Protein AF-A0A838RJ95-F1 (afdb_monomer_lite)

Secondary structure (DSSP, 8-state):
-PPP---SS-SEEEEEEESSTTSPEEEEEEEETTEEEEEEE-HHHHHHHHHHHHHHHHHHHHHTTPPP-PPP---GGGGSPPSS--EEEE-S-----

Sequence (97 aa):
MADILEMNPVSRITIGTLGEPGNRTFFLQGIQGLDSLAVIVEKEQALALAAAVDELLGELEERFELPPTRPERILPRDLELQMPVEARFRAAQMGLG

Radius of gyration: 14.93 Å; chains: 1; bounding box: 37×26×44 Å

Foldseek 3Di:
DDDDDDPVPFPDWAWDWDDDVVPIWIWIWTHDPPDIEIATEDPVQVVVLVVLVVVVLVVVCVVVVNDRDDPDPCDVVSRDDDPPHDYPYYDPDDDSD

pLDDT: mean 90.2, std 8.91, range [53.5, 98.25]

Structure (mmCIF, N/CA/C/O backbone):
data_AF-A0A838RJ95-F1
#
_entry.id   AF-A0A838RJ95-F1
#
loop_
_atom_site.group_PDB
_atom_site.id
_atom_site.type_symbol
_atom_site.label_atom_id
_atom_site.label_alt_id
_atom_site.label_comp_id
_atom_site.label_asym_id
_atom_site.label_entity_id
_atom_site.label_seq_id
_atom_site.pdbx_PDB_ins_code
_atom_site.Cartn_x
_atom_site.Cartn_y
_atom_site.Cartn_z
_atom_site.occupancy
_atom_site.B_iso_or_equiv
_atom_site.auth_seq_id
_atom_site.auth_comp_id
_atom_site.auth_asym_id
_atom_site.auth_atom_id
_atom_site.pdbx_PDB_model_num
ATOM 1 N N . MET A 1 1 ? -11.097 7.516 -25.396 1.00 53.50 1 MET A N 1
ATOM 2 C CA . MET A 1 1 ? -11.904 7.320 -24.173 1.00 53.50 1 MET A CA 1
ATOM 3 C C . MET A 1 1 ? -10.930 6.910 -23.087 1.00 53.50 1 MET A C 1
ATOM 5 O O . MET A 1 1 ? -9.979 6.219 -23.425 1.00 53.50 1 MET A O 1
ATOM 9 N N . ALA A 1 2 ? -11.075 7.409 -21.862 1.00 71.62 2 ALA A N 1
ATOM 10 C CA . ALA A 1 2 ? -10.247 6.927 -20.760 1.00 71.62 2 ALA A CA 1
ATOM 11 C C . ALA A 1 2 ? -10.812 5.578 -20.303 1.00 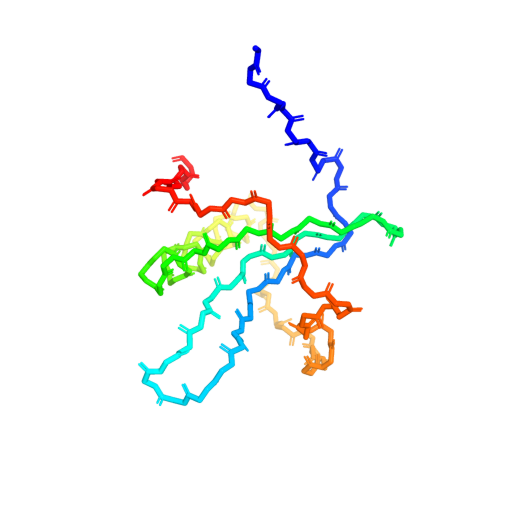71.62 2 ALA A C 1
ATOM 13 O O . ALA A 1 2 ? -12.015 5.486 -20.062 1.00 71.62 2 ALA A O 1
ATOM 14 N N . ASP A 1 3 ? -9.968 4.552 -20.230 1.00 83.38 3 ASP A N 1
ATOM 15 C CA . ASP A 1 3 ? -10.363 3.259 -19.680 1.00 83.38 3 ASP A CA 1
ATOM 16 C C . ASP A 1 3 ? -10.571 3.414 -18.169 1.00 83.38 3 ASP A C 1
ATOM 18 O O . ASP A 1 3 ? -9.664 3.831 -17.445 1.00 83.38 3 ASP A O 1
ATOM 22 N N . ILE A 1 4 ? -11.784 3.117 -17.698 1.00 85.50 4 ILE A N 1
ATOM 23 C CA . ILE A 1 4 ? -12.108 3.085 -16.270 1.00 85.50 4 ILE A CA 1
ATOM 24 C C . ILE A 1 4 ? -11.790 1.684 -15.756 1.00 85.50 4 ILE A C 1
ATOM 26 O O . ILE A 1 4 ? -12.259 0.690 -16.306 1.00 85.50 4 ILE A O 1
ATOM 30 N N . LEU A 1 5 ? -10.994 1.617 -14.693 1.00 87.69 5 LEU A N 1
ATOM 31 C CA . LEU A 1 5 ? -10.659 0.383 -13.995 1.00 87.69 5 LEU A CA 1
ATOM 32 C C . LEU A 1 5 ? -11.424 0.364 -12.671 1.00 87.69 5 LEU A C 1
ATOM 34 O O . LEU A 1 5 ? -11.200 1.224 -11.822 1.00 87.69 5 LEU A O 1
ATOM 38 N N . GLU A 1 6 ? -12.329 -0.597 -12.503 1.00 88.75 6 GLU A N 1
ATOM 39 C CA . GLU A 1 6 ? -13.167 -0.728 -11.310 1.00 88.75 6 GLU A CA 1
ATOM 40 C C . GLU A 1 6 ? -12.817 -2.006 -10.538 1.00 88.75 6 GLU A C 1
ATOM 42 O O . GLU A 1 6 ? -12.761 -3.091 -11.109 1.00 88.75 6 GLU A O 1
ATOM 47 N N . MET A 1 7 ? -12.569 -1.868 -9.230 1.00 87.88 7 MET A N 1
ATOM 48 C CA . MET A 1 7 ? -12.210 -2.967 -8.323 1.00 87.88 7 MET A CA 1
ATOM 49 C C . MET A 1 7 ? -13.027 -2.914 -7.028 1.00 87.88 7 MET A C 1
ATOM 51 O O . MET A 1 7 ? -12.474 -2.831 -5.932 1.00 87.88 7 MET A O 1
ATOM 55 N N . ASN A 1 8 ? -14.355 -2.921 -7.144 1.00 88.38 8 ASN A N 1
ATOM 56 C CA . ASN A 1 8 ? -15.257 -2.867 -5.996 1.00 88.38 8 ASN A CA 1
ATOM 57 C C . ASN A 1 8 ? -16.228 -4.072 -5.986 1.00 88.38 8 ASN A C 1
ATOM 59 O O . ASN A 1 8 ? -17.123 -4.115 -6.829 1.00 88.38 8 ASN A O 1
ATOM 63 N N . PRO A 1 9 ? -16.078 -5.046 -5.062 1.00 91.88 9 PRO A N 1
ATOM 64 C CA . PRO A 1 9 ? -15.075 -5.106 -3.998 1.00 91.88 9 PRO A CA 1
ATOM 65 C C . PRO A 1 9 ? -13.744 -5.700 -4.477 1.00 91.88 9 PRO A C 1
ATOM 67 O O . PRO A 1 9 ? -13.706 -6.602 -5.317 1.00 91.88 9 PRO A O 1
ATOM 70 N N . VAL A 1 10 ? -12.649 -5.247 -3.872 1.00 92.88 10 VAL A N 1
ATOM 71 C CA . VAL A 1 10 ? -11.346 -5.910 -3.960 1.00 92.88 10 VAL A CA 1
ATOM 72 C C . VAL A 1 10 ? -11.271 -7.018 -2.903 1.00 92.88 10 VAL A C 1
ATOM 74 O O . VAL A 1 10 ? -11.750 -6.848 -1.785 1.00 92.88 10 VAL A O 1
ATOM 77 N N . SER A 1 11 ? -10.685 -8.168 -3.239 1.00 90.94 11 SER A N 1
ATOM 78 C CA . SER A 1 11 ? -10.454 -9.258 -2.277 1.00 90.94 11 SER A CA 1
ATOM 79 C C . SER A 1 11 ? -9.228 -8.996 -1.404 1.00 90.94 11 SER A C 1
ATOM 81 O O . SER A 1 11 ? -9.182 -9.424 -0.254 1.00 90.94 11 SER A O 1
ATOM 83 N N . ARG A 1 12 ? -8.217 -8.321 -1.963 1.00 90.69 12 ARG A N 1
ATOM 84 C CA . ARG A 1 12 ? -6.982 -7.953 -1.270 1.00 90.69 12 ARG A CA 1
ATOM 85 C C . ARG A 1 12 ? -6.349 -6.715 -1.894 1.00 90.69 12 ARG A C 1
ATOM 87 O O . ARG A 1 12 ? -6.222 -6.644 -3.113 1.00 90.69 12 ARG A O 1
ATOM 94 N N . ILE A 1 13 ? -5.901 -5.785 -1.057 1.00 92.56 13 ILE A N 1
ATOM 95 C CA . ILE A 1 13 ? -5.138 -4.603 -1.462 1.00 92.56 13 ILE A CA 1
ATOM 96 C C . ILE A 1 13 ? -3.791 -4.602 -0.741 1.00 92.56 13 ILE A C 1
ATOM 98 O O . ILE A 1 13 ? -3.724 -4.928 0.443 1.00 92.56 13 ILE A O 1
ATOM 102 N N . THR A 1 14 ? -2.710 -4.290 -1.452 1.00 94.75 14 THR A N 1
ATOM 103 C CA . THR A 1 14 ? -1.372 -4.215 -0.856 1.00 94.75 14 THR A CA 1
ATOM 104 C C . THR A 1 14 ? -0.502 -3.162 -1.530 1.00 94.75 14 THR A C 1
ATOM 106 O O . THR A 1 14 ? -0.704 -2.820 -2.698 1.00 94.75 14 THR A O 1
ATOM 109 N N . ILE A 1 15 ? 0.494 -2.677 -0.794 1.00 95.69 15 ILE A N 1
ATOM 110 C CA . ILE A 1 15 ? 1.586 -1.865 -1.319 1.00 95.69 15 ILE A CA 1
ATOM 111 C C . ILE A 1 15 ? 2.878 -2.658 -1.173 1.00 95.69 15 ILE A C 1
ATOM 113 O O . ILE A 1 15 ? 3.221 -3.111 -0.083 1.00 95.69 15 ILE A O 1
ATOM 117 N N . GLY A 1 16 ? 3.634 -2.777 -2.258 1.00 95.44 16 GLY A N 1
ATOM 118 C CA . GLY A 1 16 ? 4.946 -3.413 -2.235 1.00 95.44 16 GLY A CA 1
ATOM 119 C C . GLY A 1 16 ? 5.949 -2.699 -3.122 1.00 95.44 16 GLY A C 1
ATOM 120 O O . GLY A 1 16 ? 5.622 -1.749 -3.833 1.00 95.44 16 GLY A O 1
ATOM 121 N N . THR A 1 17 ? 7.194 -3.166 -3.092 1.00 96.25 17 THR A N 1
ATOM 122 C CA . THR A 1 17 ? 8.268 -2.596 -3.907 1.00 96.25 17 THR A CA 1
ATOM 123 C C . THR A 1 17 ? 9.088 -3.667 -4.592 1.00 96.25 17 THR A C 1
ATOM 125 O O . THR A 1 17 ? 9.389 -4.685 -3.973 1.00 96.25 17 THR A O 1
ATOM 128 N N . LEU A 1 18 ? 9.543 -3.385 -5.811 1.00 96.44 18 LEU A N 1
ATOM 129 C CA . LEU A 1 18 ? 10.540 -4.190 -6.519 1.00 96.44 18 LEU A CA 1
ATOM 130 C C . LEU A 1 18 ? 11.796 -3.353 -6.788 1.00 96.44 18 LEU A C 1
ATOM 132 O O . LEU A 1 18 ? 11.700 -2.145 -7.013 1.00 96.44 18 LEU A O 1
ATOM 136 N N . GLY A 1 19 ? 12.961 -4.004 -6.785 1.00 95.31 19 GLY A N 1
ATOM 137 C CA . GLY A 1 19 ? 14.266 -3.382 -7.026 1.00 95.31 19 GLY 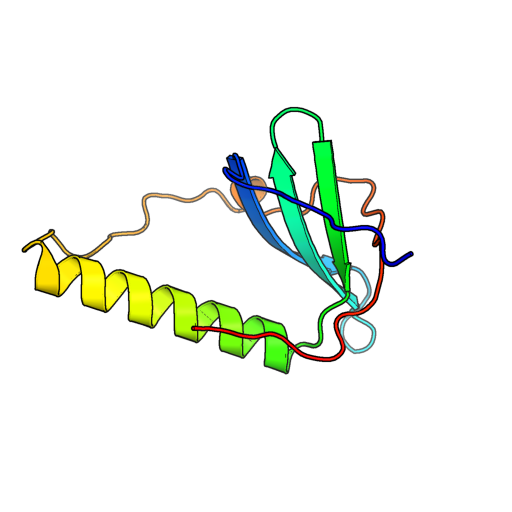A CA 1
ATOM 138 C C . GLY A 1 19 ? 15.118 -3.181 -5.768 1.00 95.31 19 GLY A C 1
ATOM 139 O O . GLY A 1 19 ? 14.662 -3.336 -4.632 1.00 95.31 19 GLY A O 1
ATOM 140 N N . GLU A 1 20 ? 16.383 -2.834 -5.993 1.00 95.75 20 GLU A N 1
ATOM 141 C CA . GLU A 1 20 ? 17.372 -2.611 -4.937 1.00 95.75 20 GLU A CA 1
ATOM 142 C C . GLU A 1 20 ? 17.079 -1.335 -4.129 1.00 95.75 20 GLU A C 1
ATOM 144 O O . GLU A 1 20 ? 16.483 -0.389 -4.658 1.00 95.75 20 GLU A O 1
ATOM 149 N N . PRO A 1 21 ? 17.512 -1.252 -2.856 1.00 92.25 21 PRO A N 1
ATOM 150 C CA . PRO A 1 21 ? 17.464 -0.009 -2.089 1.00 92.25 21 PRO A CA 1
ATOM 151 C C . PRO A 1 21 ? 18.046 1.175 -2.883 1.00 92.25 21 PRO A C 1
ATOM 153 O O . PRO A 1 21 ? 19.127 1.081 -3.454 1.00 92.25 21 PRO A O 1
ATOM 156 N N . GLY A 1 22 ? 17.314 2.291 -2.940 1.00 92.31 22 GLY A N 1
ATOM 157 C CA . GLY A 1 22 ? 17.667 3.468 -3.750 1.00 92.31 22 GLY A CA 1
ATOM 158 C C . GLY A 1 22 ? 17.114 3.459 -5.182 1.00 92.31 22 GLY A C 1
ATOM 159 O O . GLY A 1 22 ? 16.955 4.528 -5.756 1.00 92.31 22 GLY A O 1
ATOM 160 N N . ASN A 1 23 ? 16.731 2.294 -5.717 1.00 94.25 23 ASN A N 1
ATOM 161 C CA . ASN A 1 23 ? 16.129 2.128 -7.050 1.00 94.25 23 ASN A CA 1
ATOM 162 C C . ASN A 1 23 ? 14.798 1.352 -6.993 1.00 94.25 23 ASN A C 1
ATOM 164 O O . ASN A 1 23 ? 14.443 0.619 -7.917 1.00 94.25 23 ASN A O 1
ATOM 168 N N . ARG A 1 24 ? 14.067 1.475 -5.879 1.00 95.75 24 ARG A N 1
ATOM 169 C CA . ARG A 1 24 ? 12.786 0.788 -5.687 1.00 95.75 24 ARG A CA 1
ATOM 170 C C . ARG A 1 24 ? 11.681 1.457 -6.489 1.00 95.75 24 ARG A C 1
ATOM 172 O O . ARG A 1 24 ? 11.499 2.667 -6.408 1.00 95.75 24 ARG A O 1
ATOM 179 N N . THR A 1 25 ? 10.889 0.644 -7.177 1.00 96.69 25 THR A N 1
ATOM 180 C CA . THR A 1 25 ? 9.586 1.057 -7.710 1.00 96.69 25 THR A CA 1
ATOM 181 C C . THR A 1 25 ? 8.502 0.591 -6.749 1.00 96.69 25 THR A C 1
ATOM 183 O O . THR A 1 25 ? 8.503 -0.580 -6.365 1.00 96.69 25 THR A O 1
ATOM 186 N N . PHE A 1 26 ? 7.609 1.494 -6.345 1.00 97.25 26 PHE A N 1
ATOM 187 C CA . PHE A 1 26 ? 6.482 1.196 -5.463 1.00 97.25 26 PHE A CA 1
ATOM 188 C C . PHE A 1 26 ? 5.240 0.884 -6.291 1.00 97.25 26 PHE A C 1
ATOM 190 O O . PHE A 1 26 ? 4.968 1.551 -7.291 1.00 97.25 26 PHE A O 1
ATOM 197 N N . PHE A 1 27 ? 4.483 -0.117 -5.858 1.00 97.94 27 PHE A N 1
ATOM 198 C CA . PHE A 1 27 ? 3.260 -0.560 -6.509 1.00 97.94 27 PHE A CA 1
ATOM 199 C C . PHE A 1 27 ? 2.127 -0.611 -5.497 1.00 97.94 27 P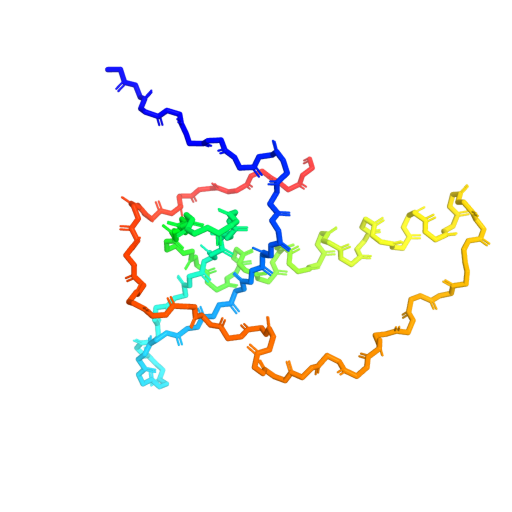HE A C 1
ATOM 201 O O . PHE A 1 27 ? 2.301 -1.185 -4.424 1.00 97.94 27 PHE A O 1
ATOM 208 N N . LEU A 1 28 ? 0.971 -0.072 -5.871 1.00 96.81 28 LEU A N 1
ATOM 209 C CA . LEU A 1 28 ? -0.308 -0.385 -5.243 1.00 96.81 28 LEU A CA 1
ATOM 210 C C . LEU A 1 28 ? -0.970 -1.475 -6.087 1.00 96.81 28 LEU A C 1
ATOM 212 O O . LEU A 1 28 ? -1.179 -1.275 -7.286 1.00 96.81 28 LEU A O 1
ATOM 216 N N . GLN A 1 29 ? -1.260 -2.624 -5.479 1.00 96.75 29 GLN A N 1
ATOM 217 C CA . GLN A 1 29 ? -1.879 -3.762 -6.148 1.00 96.75 29 GLN A CA 1
ATOM 218 C C . GLN A 1 29 ? -3.218 -4.105 -5.498 1.00 96.75 29 GLN A C 1
ATOM 220 O O . GLN A 1 29 ? -3.288 -4.363 -4.296 1.00 96.75 29 GLN A O 1
ATOM 225 N N . GLY A 1 30 ? -4.269 -4.129 -6.313 1.00 95.62 30 GLY A N 1
ATOM 226 C CA . GLY A 1 30 ? -5.562 -4.709 -5.972 1.00 95.62 30 GLY A CA 1
ATOM 227 C C . GLY A 1 30 ? -5.708 -6.086 -6.615 1.00 95.62 30 GLY A C 1
ATOM 228 O O . GLY A 1 30 ? -5.256 -6.301 -7.742 1.00 95.62 30 GLY A O 1
ATOM 229 N N . ILE A 1 31 ? -6.341 -7.018 -5.908 1.00 93.75 31 ILE A N 1
ATOM 230 C CA . ILE A 1 31 ? -6.620 -8.381 -6.376 1.00 93.75 31 ILE A CA 1
ATOM 231 C C . ILE A 1 31 ? -8.110 -8.672 -6.201 1.00 93.75 31 ILE A C 1
ATOM 233 O O . ILE A 1 31 ? -8.654 -8.483 -5.111 1.00 93.75 31 ILE A O 1
ATOM 237 N N . GLN A 1 32 ? -8.757 -9.163 -7.254 1.00 93.31 32 GLN A N 1
ATOM 238 C CA . GLN A 1 32 ? -10.154 -9.588 -7.268 1.00 93.31 32 GLN A CA 1
ATOM 239 C C . GLN A 1 32 ? -10.243 -10.991 -7.883 1.00 93.31 32 GLN A C 1
ATOM 241 O O . GLN A 1 32 ? -10.218 -11.163 -9.098 1.00 93.31 32 GLN A O 1
ATOM 246 N N . GLY A 1 33 ? -10.317 -12.022 -7.038 1.00 87.88 33 GLY A N 1
ATOM 247 C CA . GLY A 1 33 ? -10.273 -13.410 -7.509 1.00 87.88 33 GLY A CA 1
ATOM 248 C C . GLY A 1 33 ? -8.970 -13.726 -8.254 1.00 87.88 33 GLY A C 1
ATOM 249 O O . GLY A 1 33 ? -7.909 -13.787 -7.637 1.00 87.88 33 GLY A O 1
ATOM 250 N N . LEU A 1 34 ? -9.061 -13.951 -9.569 1.00 87.50 34 LEU A N 1
ATOM 251 C CA . LEU A 1 34 ? -7.906 -14.201 -10.444 1.00 87.50 34 LEU A CA 1
ATOM 252 C C . LEU A 1 34 ? -7.369 -12.929 -11.115 1.00 87.50 34 LEU A C 1
ATOM 254 O O . LEU A 1 34 ? -6.268 -12.958 -11.665 1.00 87.50 34 LEU A O 1
ATOM 258 N N . ASP A 1 35 ? -8.119 -11.830 -11.056 1.00 90.06 35 ASP A N 1
ATOM 259 C CA . ASP A 1 35 ? -7.736 -10.565 -11.665 1.00 90.06 35 ASP A CA 1
ATOM 260 C C . ASP A 1 35 ? -6.852 -9.761 -10.713 1.00 90.06 35 ASP A C 1
ATOM 262 O O . ASP A 1 35 ? -7.126 -9.635 -9.516 1.00 90.06 35 ASP A O 1
ATOM 266 N N . SER A 1 36 ? -5.781 -9.184 -11.252 1.00 93.12 36 SER A N 1
ATOM 267 C CA . SER A 1 36 ? -4.900 -8.286 -10.511 1.00 93.12 36 SER A CA 1
ATOM 268 C C . SER A 1 36 ? -4.677 -6.998 -11.283 1.00 93.12 36 SER A C 1
ATOM 270 O O . SER A 1 36 ? -4.396 -7.021 -12.484 1.00 93.12 36 SER A O 1
ATOM 272 N N . LEU A 1 37 ? -4.738 -5.879 -10.573 1.00 95.56 37 LEU A N 1
ATOM 273 C CA . LEU A 1 37 ? -4.402 -4.564 -11.089 1.00 95.56 37 LEU A CA 1
ATOM 274 C C . LEU A 1 37 ? -3.254 -4.007 -10.263 1.00 95.56 37 LEU A C 1
ATOM 276 O O . LEU A 1 37 ? -3.357 -3.946 -9.042 1.00 95.56 37 LEU A O 1
ATOM 280 N N . ALA A 1 38 ? -2.193 -3.556 -10.923 1.00 97.00 38 ALA A N 1
ATOM 281 C CA . ALA A 1 38 ? -1.134 -2.804 -10.275 1.00 97.00 38 ALA A CA 1
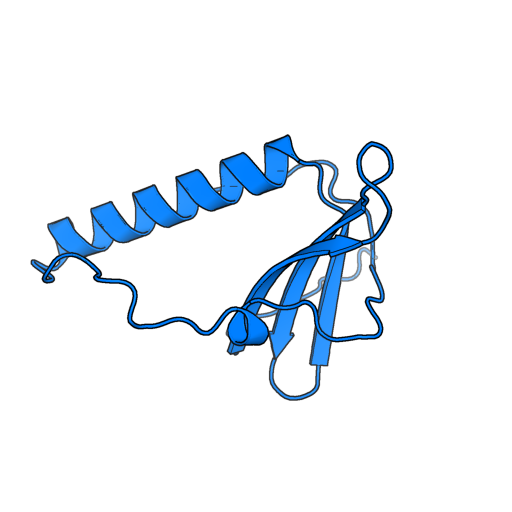ATOM 282 C C . ALA A 1 38 ? -1.002 -1.412 -10.895 1.00 97.00 38 ALA A C 1
ATOM 284 O O . ALA A 1 38 ? -1.168 -1.226 -12.106 1.00 97.00 38 ALA A O 1
ATOM 285 N N . VAL A 1 39 ? -0.652 -0.440 -10.062 1.00 97.25 39 VAL A N 1
ATOM 286 C CA . VAL A 1 39 ? -0.266 0.910 -10.481 1.00 97.25 39 VAL A CA 1
ATOM 287 C C . VAL A 1 39 ? 1.025 1.296 -9.779 1.00 97.25 39 VAL A C 1
ATOM 289 O O . VAL A 1 39 ? 1.246 0.921 -8.628 1.00 97.25 39 VAL A O 1
ATOM 292 N N . ILE A 1 40 ? 1.891 2.030 -10.474 1.00 98.25 40 ILE A N 1
ATOM 293 C CA . ILE A 1 40 ? 3.090 2.594 -9.854 1.00 98.25 40 ILE A CA 1
ATOM 294 C C . ILE A 1 40 ? 2.668 3.815 -9.044 1.00 98.25 40 ILE A C 1
ATOM 296 O O . ILE A 1 40 ? 1.969 4.683 -9.566 1.00 98.25 40 ILE A O 1
ATOM 300 N N . VAL A 1 41 ? 3.120 3.890 -7.800 1.00 97.88 41 VAL A N 1
ATOM 301 C CA . VAL A 1 41 ? 2.890 5.030 -6.904 1.00 97.88 41 VAL A CA 1
ATOM 302 C C . VAL A 1 41 ? 4.222 5.602 -6.439 1.00 97.88 41 VAL A C 1
ATOM 304 O O . VAL A 1 41 ? 5.258 4.941 -6.524 1.00 97.88 41 VAL A O 1
ATOM 307 N N . GLU A 1 42 ? 4.203 6.831 -5.944 1.00 96.88 42 GLU A N 1
ATOM 308 C CA . GLU A 1 42 ? 5.341 7.406 -5.230 1.00 96.88 42 GLU A CA 1
ATOM 309 C C . GLU A 1 42 ? 5.360 6.941 -3.766 1.00 96.88 42 GLU A C 1
ATOM 311 O O . GLU A 1 42 ? 4.352 6.502 -3.202 1.00 96.88 42 GLU A O 1
ATOM 316 N N . LYS A 1 43 ? 6.520 7.046 -3.114 1.00 94.94 43 LYS A N 1
ATOM 317 C CA . LYS A 1 43 ? 6.671 6.636 -1.711 1.00 94.94 43 LYS A CA 1
ATOM 318 C C . LYS A 1 43 ? 5.778 7.467 -0.785 1.00 94.94 43 LYS A C 1
ATOM 320 O O . LYS A 1 43 ? 5.154 6.930 0.127 1.00 94.94 43 LYS A O 1
ATOM 325 N N . GLU A 1 44 ? 5.716 8.771 -1.020 1.00 95.62 44 GLU A N 1
ATOM 326 C CA . GLU A 1 44 ? 4.920 9.731 -0.254 1.00 95.62 44 GLU A CA 1
ATOM 327 C C . GLU A 1 44 ? 3.422 9.455 -0.415 1.00 95.62 44 GLU A C 1
ATOM 329 O O . GLU A 1 44 ? 2.671 9.519 0.553 1.00 95.62 44 GLU A O 1
ATOM 334 N N . GLN A 1 45 ? 3.004 9.068 -1.621 1.00 96.38 45 GLN A N 1
ATOM 335 C CA . GLN A 1 45 ? 1.644 8.623 -1.913 1.00 96.38 45 GLN A CA 1
ATOM 336 C C . GLN A 1 45 ? 1.291 7.363 -1.108 1.00 96.38 45 GLN A C 1
ATOM 338 O O . GLN A 1 45 ? 0.261 7.333 -0.438 1.00 96.38 45 GLN A O 1
ATOM 343 N N . ALA A 1 46 ? 2.160 6.349 -1.117 1.00 95.00 46 ALA A N 1
ATOM 344 C CA . ALA A 1 46 ? 1.960 5.133 -0.331 1.00 95.00 46 ALA A CA 1
ATOM 345 C C . ALA A 1 46 ? 1.843 5.410 1.180 1.00 95.00 46 ALA A C 1
ATOM 347 O O . ALA A 1 46 ? 0.980 4.841 1.845 1.00 95.00 46 ALA A O 1
ATOM 348 N N . LEU A 1 47 ? 2.684 6.305 1.710 1.00 94.69 47 LEU A N 1
ATOM 349 C CA . LEU A 1 47 ? 2.628 6.737 3.111 1.00 94.69 47 LEU A CA 1
ATOM 350 C C . LEU A 1 47 ? 1.313 7.451 3.440 1.00 94.69 47 LEU A C 1
ATOM 352 O O . LEU A 1 47 ? 0.702 7.154 4.462 1.00 94.69 47 LEU A O 1
ATOM 356 N N . ALA A 1 48 ? 0.870 8.362 2.571 1.00 95.56 48 ALA A N 1
ATOM 357 C CA . ALA A 1 48 ? -0.387 9.079 2.755 1.00 95.56 48 ALA A CA 1
ATOM 358 C C . ALA A 1 48 ? -1.592 8.125 2.744 1.00 95.56 48 ALA A C 1
ATOM 360 O O . ALA A 1 48 ? -2.479 8.259 3.580 1.00 95.56 48 ALA A O 1
ATOM 361 N N . LEU A 1 49 ? -1.601 7.132 1.847 1.00 94.88 49 LEU A N 1
ATOM 362 C CA . LEU A 1 49 ? -2.656 6.117 1.802 1.00 94.88 49 LEU A CA 1
ATOM 363 C C . LEU A 1 49 ? -2.698 5.286 3.090 1.00 94.88 49 LEU A C 1
ATOM 365 O O . LEU A 1 49 ? -3.782 5.055 3.613 1.00 94.88 49 LEU A O 1
ATOM 369 N N . ALA A 1 50 ? -1.544 4.867 3.619 1.00 92.38 50 ALA A N 1
ATOM 370 C CA . ALA A 1 50 ? -1.494 4.133 4.883 1.00 92.38 50 ALA A CA 1
ATOM 371 C C . ALA A 1 50 ? -2.082 4.960 6.041 1.00 92.38 50 ALA A C 1
ATOM 373 O O . ALA A 1 50 ? -2.950 4.469 6.755 1.00 92.38 50 ALA A O 1
ATOM 374 N N . ALA A 1 51 ? -1.684 6.231 6.159 1.00 93.81 51 ALA A N 1
ATOM 375 C CA . ALA A 1 51 ? -2.208 7.129 7.187 1.00 93.81 51 ALA A CA 1
ATOM 376 C C . ALA A 1 51 ? -3.727 7.351 7.062 1.00 93.81 51 ALA A C 1
ATOM 378 O O . ALA A 1 51 ? -4.431 7.299 8.063 1.00 93.81 51 ALA A O 1
ATOM 379 N N . ALA A 1 52 ? -4.234 7.543 5.840 1.00 94.81 52 ALA A N 1
ATOM 380 C CA . ALA A 1 52 ? -5.666 7.722 5.597 1.00 94.81 52 ALA A CA 1
ATOM 381 C C . ALA A 1 52 ? -6.483 6.461 5.935 1.00 94.81 52 ALA A C 1
ATOM 383 O O . ALA A 1 52 ? -7.600 6.561 6.435 1.00 94.81 52 ALA A O 1
ATOM 384 N N . VAL A 1 53 ? -5.936 5.266 5.677 1.00 91.62 53 VAL A N 1
ATOM 385 C CA . VAL A 1 53 ? -6.578 4.002 6.073 1.00 91.62 53 VAL A CA 1
ATOM 386 C C . VAL A 1 53 ? -6.591 3.852 7.594 1.00 91.62 53 VAL A C 1
ATOM 388 O O . VAL A 1 53 ? -7.627 3.480 8.136 1.00 91.62 53 VAL A O 1
ATOM 391 N N . ASP A 1 54 ? -5.490 4.165 8.281 1.00 91.25 54 ASP A N 1
ATOM 392 C CA . ASP A 1 54 ? -5.430 4.115 9.748 1.00 91.25 54 ASP A CA 1
ATOM 393 C C . ASP A 1 54 ? -6.435 5.087 10.392 1.00 91.25 54 ASP A C 1
ATOM 395 O O . ASP A 1 54 ? -7.137 4.715 11.332 1.00 91.25 54 ASP A O 1
ATOM 399 N N . GLU A 1 55 ? -6.551 6.308 9.860 1.00 93.50 55 GLU A N 1
ATOM 400 C CA . GLU A 1 55 ? -7.534 7.304 10.308 1.00 93.50 55 GLU A CA 1
ATOM 401 C C . GLU A 1 55 ? -8.969 6.805 10.105 1.00 93.50 55 GLU A C 1
ATOM 403 O O . GLU A 1 55 ? -9.750 6.782 11.055 1.00 93.50 55 GLU A O 1
ATOM 408 N N . LEU A 1 56 ? -9.291 6.301 8.908 1.00 92.31 56 LEU A N 1
ATOM 409 C CA . LEU A 1 56 ? -10.604 5.730 8.609 1.00 92.31 56 LEU A CA 1
ATOM 410 C C . LEU A 1 56 ? -10.953 4.566 9.548 1.00 92.31 56 LEU A C 1
ATOM 412 O O . LEU A 1 56 ? -12.090 4.460 10.006 1.00 92.31 56 LEU A O 1
ATOM 416 N N . LEU A 1 57 ? -10.001 3.674 9.832 1.00 90.94 57 LEU A N 1
ATOM 417 C CA . LEU A 1 57 ? -10.223 2.566 10.762 1.00 90.94 57 LEU A CA 1
ATOM 418 C C . LEU A 1 57 ? -10.492 3.077 12.183 1.00 90.94 57 LEU A C 1
ATOM 420 O O . LEU A 1 57 ? -11.430 2.594 12.815 1.00 90.94 57 LEU A O 1
ATOM 424 N N . GLY A 1 58 ? -9.745 4.081 12.651 1.00 92.12 58 GLY A N 1
ATOM 425 C CA . GLY A 1 58 ? -9.990 4.725 13.945 1.00 92.12 58 GLY A CA 1
ATOM 426 C C . GLY A 1 58 ? -11.377 5.369 14.033 1.00 92.12 58 GLY A C 1
ATOM 427 O O . GLY A 1 58 ? -12.102 5.151 15.004 1.00 92.12 58 GLY A O 1
ATOM 428 N N . GLU A 1 59 ? -11.806 6.082 12.989 1.00 93.88 59 GLU A N 1
ATOM 429 C CA . GLU A 1 59 ? -13.157 6.654 12.921 1.00 93.88 59 GLU A CA 1
ATOM 430 C C . GLU A 1 59 ? -14.248 5.576 12.988 1.00 93.88 59 GLU A C 1
ATOM 432 O O . GLU A 1 59 ? -15.281 5.765 13.637 1.00 93.88 59 GLU A O 1
ATOM 437 N N . LEU A 1 60 ? -14.043 4.437 12.318 1.00 93.06 60 LEU A N 1
ATOM 438 C CA . LEU A 1 60 ? -14.976 3.312 12.364 1.00 93.06 60 LEU A CA 1
ATOM 439 C C . LEU A 1 60 ? -15.019 2.669 13.755 1.00 93.06 60 LEU A C 1
ATOM 441 O O . LEU A 1 60 ? -16.105 2.317 14.220 1.00 93.06 60 LEU A O 1
ATOM 445 N N . GLU A 1 61 ? -13.874 2.537 14.425 1.00 93.81 61 GLU A N 1
ATOM 446 C CA . GLU A 1 61 ? -13.800 2.030 15.797 1.00 93.81 61 GLU A CA 1
ATOM 447 C C . GLU A 1 61 ? -14.600 2.901 16.764 1.00 93.81 61 GLU A C 1
ATOM 449 O O . GLU A 1 61 ? -15.448 2.385 17.497 1.00 93.81 61 GLU A O 1
ATOM 454 N N . GLU A 1 62 ? -14.399 4.218 16.712 1.00 93.69 62 GLU A N 1
ATOM 455 C CA . GLU A 1 62 ? -15.125 5.173 17.552 1.00 93.69 62 GLU A CA 1
ATOM 456 C C . GLU A 1 62 ? -16.622 5.192 17.230 1.00 93.69 62 GLU A C 1
ATOM 458 O O . GLU A 1 62 ? -17.464 5.102 18.127 1.00 93.69 62 GLU A O 1
ATOM 463 N N . ARG A 1 63 ? -16.973 5.280 15.943 1.00 95.81 63 ARG A N 1
ATOM 464 C CA . ARG A 1 63 ? -18.363 5.429 15.490 1.00 95.81 63 ARG A CA 1
ATOM 465 C C . ARG A 1 63 ? -19.234 4.221 15.818 1.00 95.81 63 ARG A C 1
ATOM 467 O O . ARG A 1 63 ? -20.437 4.386 16.029 1.00 95.81 63 ARG A O 1
ATOM 474 N N . PHE A 1 64 ? -18.659 3.024 15.783 1.00 95.69 64 PHE A N 1
ATOM 475 C CA . PHE A 1 64 ? -19.386 1.770 15.974 1.00 95.69 64 PHE A CA 1
ATOM 476 C C . PHE A 1 64 ? -19.053 1.073 17.300 1.00 95.69 64 PHE A C 1
ATOM 478 O O . PHE A 1 64 ? -19.463 -0.073 17.486 1.00 95.69 64 PHE A O 1
ATOM 485 N N . GLU A 1 65 ? -18.346 1.750 18.214 1.00 93.38 65 GLU A N 1
ATOM 486 C CA . GLU A 1 65 ? -17.907 1.213 19.512 1.00 93.38 65 GLU A CA 1
ATOM 487 C C . GLU A 1 65 ? -17.189 -0.146 19.375 1.00 93.38 65 GLU A C 1
ATOM 489 O O . GLU A 1 65 ? -17.376 -1.070 20.175 1.00 93.38 65 GLU A O 1
ATOM 494 N N . LEU A 1 66 ? -16.381 -0.295 18.321 1.00 89.56 66 LEU A N 1
ATOM 495 C CA . LEU A 1 66 ? -15.657 -1.535 18.058 1.00 89.56 66 LEU A CA 1
ATOM 496 C C . LEU A 1 66 ? -14.446 -1.635 18.993 1.00 89.56 66 LEU A C 1
ATOM 498 O O . LEU A 1 66 ? -13.839 -0.621 19.346 1.00 89.56 66 LEU A O 1
ATOM 502 N N . PRO A 1 67 ? -14.049 -2.852 19.403 1.00 85.88 67 PRO A N 1
ATOM 503 C CA . PRO A 1 67 ? -12.762 -3.022 20.058 1.00 85.88 67 PRO A CA 1
ATOM 504 C C . PRO A 1 67 ? -11.644 -2.552 19.114 1.00 85.88 67 PRO A C 1
ATOM 506 O O . PRO A 1 67 ? -11.762 -2.762 17.905 1.00 85.88 67 PRO A O 1
ATOM 509 N N . PRO A 1 68 ? -10.541 -1.991 19.646 1.00 78.81 68 PRO A N 1
ATOM 510 C CA . PRO A 1 68 ? -9.430 -1.560 18.813 1.00 78.81 68 PRO A CA 1
ATOM 511 C C . PRO A 1 68 ? -8.924 -2.733 17.980 1.00 78.81 68 PRO A C 1
ATOM 513 O O . PRO A 1 68 ? -8.716 -3.839 18.507 1.00 78.81 68 PRO A O 1
ATOM 516 N N . THR A 1 69 ? -8.716 -2.482 16.692 1.00 71.88 69 THR A N 1
ATOM 517 C CA . THR A 1 69 ? -8.217 -3.458 15.734 1.00 71.88 69 THR A CA 1
ATOM 518 C C . THR A 1 69 ? -6.856 -3.925 16.218 1.00 71.88 69 THR A C 1
ATOM 520 O O . THR A 1 69 ? -5.845 -3.230 16.124 1.00 71.88 69 THR A O 1
ATOM 523 N N . ARG A 1 70 ? -6.800 -5.142 16.759 1.00 67.00 70 ARG A N 1
ATOM 524 C CA . ARG A 1 70 ? -5.529 -5.850 16.854 1.00 67.00 70 ARG A CA 1
ATOM 525 C C . ARG A 1 70 ? -5.308 -6.444 15.483 1.00 67.00 70 ARG A C 1
ATOM 527 O O . ARG A 1 70 ? -6.150 -7.249 15.083 1.00 67.00 70 ARG A O 1
ATOM 534 N N . PRO A 1 71 ? -4.219 -6.107 14.774 1.00 62.41 71 PRO A N 1
ATOM 535 C CA . PRO A 1 71 ? -3.869 -6.901 13.621 1.00 62.41 71 PRO A CA 1
ATOM 536 C C . PRO A 1 71 ? -3.766 -8.337 14.135 1.00 62.41 71 PRO A C 1
ATOM 538 O O . PRO A 1 71 ? -2.948 -8.650 15.009 1.00 62.41 71 PRO A O 1
ATOM 541 N N . GLU A 1 72 ? -4.640 -9.210 13.632 1.00 62.94 72 GLU A N 1
ATOM 542 C CA . GLU A 1 72 ? -4.382 -10.640 13.686 1.00 62.94 72 GLU A CA 1
ATOM 543 C C . GLU A 1 72 ? -2.983 -10.878 13.112 1.00 62.94 72 GLU A C 1
ATOM 545 O O . GLU A 1 72 ? -2.364 -9.981 12.537 1.00 62.94 72 GLU A O 1
ATOM 550 N N . ARG A 1 73 ? -2.423 -12.069 13.296 1.00 63.34 73 ARG A N 1
ATOM 551 C CA . ARG A 1 73 ? -1.064 -12.360 12.836 1.00 63.34 73 ARG A CA 1
ATOM 552 C C . ARG A 1 73 ? -1.023 -12.375 11.296 1.00 63.34 73 ARG A C 1
ATOM 554 O O . ARG A 1 73 ? -0.958 -13.453 10.717 1.00 63.34 73 ARG A O 1
ATOM 561 N N . ILE A 1 74 ? -1.072 -11.204 10.652 1.00 69.12 74 ILE A N 1
ATOM 562 C CA . ILE A 1 74 ? -0.969 -11.025 9.209 1.00 69.12 74 ILE A CA 1
ATOM 563 C C . ILE A 1 74 ? 0.374 -11.621 8.842 1.00 69.12 74 ILE A C 1
ATOM 565 O O . ILE A 1 74 ? 1.428 -11.177 9.316 1.00 69.12 74 ILE A O 1
ATOM 569 N N . LEU A 1 75 ? 0.340 -12.698 8.068 1.00 80.62 75 LEU A N 1
ATOM 570 C CA . LEU A 1 75 ? 1.572 -13.304 7.617 1.00 80.62 75 LEU A CA 1
ATOM 571 C C . LEU A 1 75 ? 2.159 -12.354 6.571 1.00 80.62 75 LEU A C 1
ATOM 573 O O . LEU A 1 75 ? 1.416 -11.867 5.725 1.00 80.62 75 LEU A O 1
ATOM 577 N N . PRO A 1 76 ? 3.478 -12.100 6.564 1.00 79.12 76 PRO A N 1
ATOM 578 C CA . PRO A 1 76 ? 4.096 -11.241 5.551 1.00 79.12 76 PRO A CA 1
ATOM 579 C C . PRO A 1 76 ? 3.694 -11.612 4.114 1.00 79.12 76 PRO A C 1
ATOM 581 O O . PRO A 1 76 ? 3.455 -10.733 3.295 1.00 79.12 76 PRO A O 1
ATOM 584 N N . ARG A 1 77 ? 3.504 -12.914 3.854 1.00 82.44 77 ARG A N 1
ATOM 585 C CA . ARG A 1 77 ? 3.009 -13.472 2.587 1.00 82.44 77 ARG A CA 1
ATOM 586 C C . ARG A 1 77 ? 1.646 -12.923 2.157 1.00 82.44 77 ARG A C 1
ATOM 588 O O . ARG A 1 77 ? 1.391 -12.787 0.962 1.00 82.44 77 ARG A O 1
ATOM 595 N N . ASP A 1 78 ? 0.772 -12.607 3.105 1.00 83.38 78 ASP A N 1
ATOM 596 C CA . ASP A 1 78 ? -0.557 -12.078 2.807 1.00 83.38 78 ASP A CA 1
ATOM 597 C C . ASP A 1 78 ? -0.475 -10.648 2.269 1.00 83.38 78 ASP A C 1
ATOM 599 O O . ASP A 1 78 ? -1.389 -10.226 1.574 1.00 83.38 78 ASP A O 1
ATOM 603 N N . LEU A 1 79 ? 0.634 -9.938 2.499 1.00 88.31 79 LEU A N 1
ATOM 604 C CA . LEU A 1 79 ? 0.883 -8.585 1.993 1.00 88.31 79 LEU A CA 1
ATOM 605 C C . LEU A 1 79 ? 1.868 -8.552 0.812 1.00 88.31 79 LEU A C 1
ATOM 607 O O . LEU A 1 79 ? 2.148 -7.482 0.276 1.00 88.31 79 LEU A O 1
ATOM 611 N N . GLU A 1 80 ? 2.402 -9.695 0.376 1.00 92.62 80 GLU A N 1
ATOM 612 C CA . GLU A 1 80 ? 3.315 -9.745 -0.769 1.00 92.62 80 GLU A CA 1
ATOM 613 C C . GLU A 1 80 ? 2.601 -9.418 -2.090 1.00 92.62 80 GLU A C 1
ATOM 615 O O . GLU A 1 80 ? 1.447 -9.796 -2.313 1.00 92.62 80 GLU A O 1
ATOM 620 N N . LEU A 1 81 ? 3.325 -8.748 -2.995 1.00 95.50 81 LEU A N 1
ATOM 621 C CA . LEU A 1 81 ? 2.872 -8.538 -4.369 1.00 95.50 81 LEU A CA 1
ATOM 622 C C . LEU A 1 81 ? 2.719 -9.883 -5.082 1.00 95.50 81 LEU A C 1
ATOM 624 O O . LEU A 1 81 ? 3.617 -10.729 -5.061 1.00 95.50 81 LEU A O 1
ATOM 628 N N . GLN A 1 82 ? 1.602 -10.054 -5.779 1.00 94.56 82 GLN A N 1
ATOM 629 C CA . GLN A 1 82 ? 1.402 -11.179 -6.675 1.00 94.56 82 GLN A CA 1
ATOM 630 C C . GLN A 1 82 ? 2.205 -10.961 -7.959 1.00 94.56 82 GLN A C 1
ATOM 632 O O . GLN A 1 82 ? 2.059 -9.935 -8.625 1.00 94.56 82 GLN A O 1
ATOM 637 N N . MET A 1 83 ? 3.047 -11.941 -8.291 1.00 93.81 83 MET A N 1
ATOM 638 C CA . MET A 1 83 ? 3.900 -11.926 -9.477 1.00 93.81 83 MET A CA 1
ATOM 639 C C . MET A 1 83 ? 3.218 -12.627 -10.667 1.00 93.81 83 MET A C 1
ATOM 641 O O . MET A 1 83 ? 2.549 -13.642 -10.454 1.00 93.81 83 MET A O 1
ATOM 645 N N . PRO A 1 84 ? 3.449 -12.165 -11.912 1.00 93.62 84 PRO A N 1
ATOM 646 C CA . PRO A 1 84 ? 4.194 -10.955 -12.272 1.00 93.62 84 PRO A CA 1
ATOM 647 C C . PRO A 1 84 ? 3.410 -9.672 -11.947 1.00 93.62 84 PRO A C 1
ATOM 649 O O . PRO A 1 84 ? 2.187 -9.643 -12.019 1.00 93.62 84 PRO A O 1
ATOM 652 N N . VAL A 1 85 ? 4.125 -8.597 -11.604 1.00 95.81 85 VAL A N 1
ATOM 653 C CA . VAL A 1 85 ? 3.509 -7.284 -11.358 1.00 95.81 85 VAL A CA 1
ATOM 654 C C . VAL A 1 85 ? 3.463 -6.505 -12.666 1.00 95.81 85 VAL A C 1
ATOM 656 O O . VAL A 1 85 ? 4.478 -5.980 -13.125 1.00 95.81 85 VAL A O 1
ATOM 659 N N . GLU A 1 86 ? 2.275 -6.419 -13.257 1.00 93.69 86 GLU A N 1
ATOM 660 C CA . GLU A 1 86 ? 2.027 -5.675 -14.494 1.00 93.69 86 GLU A CA 1
ATOM 661 C C . GLU A 1 86 ? 1.333 -4.346 -14.186 1.00 93.69 86 GLU A C 1
ATOM 663 O O . GLU A 1 86 ? 0.114 -4.267 -14.016 1.00 93.69 86 GLU A O 1
ATOM 668 N N . ALA A 1 87 ? 2.124 -3.277 -14.079 1.00 95.38 87 ALA A N 1
ATOM 669 C CA . ALA A 1 87 ? 1.581 -1.954 -13.808 1.00 95.38 87 ALA A CA 1
ATOM 670 C C . ALA A 1 87 ? 0.884 -1.360 -15.036 1.00 95.38 87 ALA A C 1
ATOM 672 O O . ALA A 1 87 ? 1.472 -1.273 -16.114 1.00 95.38 87 ALA A O 1
ATOM 673 N N . ARG A 1 88 ? -0.351 -0.879 -14.855 1.00 95.38 88 ARG A N 1
ATOM 674 C CA . ARG A 1 88 ? -1.117 -0.225 -15.928 1.00 95.38 88 ARG A CA 1
ATOM 675 C C . ARG A 1 88 ? -0.648 1.197 -16.211 1.00 95.38 88 ARG A C 1
ATOM 677 O O . ARG A 1 88 ? -0.617 1.611 -17.364 1.00 95.38 88 ARG A O 1
ATOM 684 N N . PHE A 1 89 ? -0.314 1.947 -15.164 1.00 94.94 89 PHE A N 1
ATOM 685 C CA . PHE A 1 89 ? 0.140 3.335 -15.256 1.00 94.94 89 PHE A CA 1
ATOM 686 C C . PHE A 1 89 ? 0.857 3.769 -13.970 1.00 94.94 89 PHE A C 1
ATOM 688 O O . PHE A 1 89 ? 0.894 3.031 -12.983 1.00 94.94 89 PHE A O 1
ATOM 695 N N . ARG A 1 90 ? 1.421 4.983 -13.990 1.00 97.00 90 ARG A N 1
ATOM 696 C CA . ARG A 1 90 ? 1.944 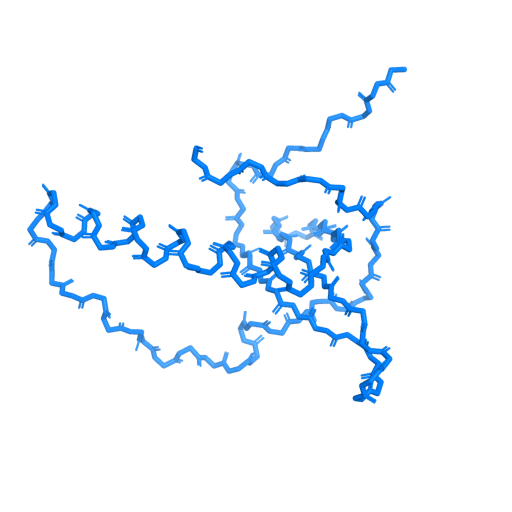5.681 -12.809 1.00 97.00 90 ARG A CA 1
ATOM 697 C C . ARG A 1 90 ? 0.918 6.694 -12.314 1.00 97.00 90 ARG A C 1
ATOM 699 O O . ARG A 1 90 ? 0.481 7.545 -13.088 1.00 97.00 90 ARG A O 1
ATOM 706 N N . ALA A 1 91 ? 0.542 6.603 -11.046 1.00 96.00 91 ALA A N 1
ATOM 707 C CA . ALA A 1 91 ? -0.391 7.524 -10.421 1.00 96.00 91 ALA A CA 1
ATOM 708 C C . ALA A 1 91 ? 0.253 8.910 -10.254 1.00 96.00 91 ALA A C 1
ATOM 710 O O . ALA A 1 91 ? 1.250 9.069 -9.555 1.00 96.00 91 ALA A O 1
ATOM 711 N N . ALA A 1 92 ? -0.330 9.928 -10.888 1.00 94.19 92 ALA A N 1
ATOM 712 C CA . ALA A 1 92 ? 0.118 11.310 -10.713 1.00 94.19 92 ALA A CA 1
ATOM 713 C C . ALA A 1 92 ? -0.389 11.906 -9.390 1.00 94.19 92 ALA A C 1
ATOM 715 O O . ALA A 1 92 ? 0.350 12.571 -8.670 1.00 94.19 92 ALA A O 1
ATOM 716 N N . GLN A 1 93 ? -1.650 11.635 -9.059 1.00 92.12 93 GLN A N 1
ATOM 717 C CA . GLN A 1 93 ? -2.317 12.115 -7.856 1.00 92.12 93 GLN A CA 1
ATOM 718 C C . GLN A 1 93 ? -3.244 11.019 -7.326 1.00 92.12 93 GLN A C 1
ATOM 720 O O . GLN A 1 93 ? -3.777 10.229 -8.106 1.00 92.12 93 GLN A O 1
ATOM 725 N N . MET A 1 94 ? -3.443 10.992 -6.009 1.00 91.62 94 MET A N 1
ATOM 726 C CA . MET A 1 94 ? -4.416 10.128 -5.344 1.00 91.62 94 MET A CA 1
ATOM 727 C C . MET A 1 94 ? -5.370 10.993 -4.524 1.00 91.62 94 MET A C 1
ATOM 729 O O . MET A 1 94 ? -4.919 11.867 -3.785 1.00 91.62 94 MET A O 1
ATOM 733 N N . GLY A 1 95 ? -6.674 10.768 -4.683 1.00 90.88 95 GLY A N 1
ATOM 734 C CA . GLY A 1 95 ? -7.686 11.282 -3.763 1.00 90.88 95 GLY A CA 1
ATOM 735 C C . GLY A 1 95 ? -7.845 10.289 -2.619 1.00 90.88 95 GLY A C 1
ATOM 736 O O . GLY A 1 95 ? -8.100 9.114 -2.875 1.00 90.88 95 GLY A O 1
ATOM 737 N N . LEU A 1 96 ? -7.637 10.745 -1.389 1.00 86.88 96 LEU A N 1
ATOM 738 C CA . LEU A 1 96 ? -7.675 9.932 -0.176 1.00 86.88 96 LEU A CA 1
ATOM 739 C C . LEU A 1 96 ? -8.748 10.524 0.743 1.00 86.88 96 LEU A C 1
ATOM 741 O O . LEU A 1 96 ? -8.413 11.261 1.663 1.00 86.88 96 LEU A O 1
ATOM 745 N N . GLY A 1 97 ? -10.018 10.246 0.430 1.00 71.81 97 GLY A N 1
ATOM 746 C CA . GLY A 1 97 ? -11.161 10.899 1.083 1.00 71.81 97 GLY A CA 1
ATOM 747 C C . GLY A 1 97 ? -11.490 12.265 0.495 1.00 71.81 97 GLY A C 1
ATOM 748 O O . GLY A 1 97 ? -10.555 13.058 0.247 1.00 71.81 97 GLY A O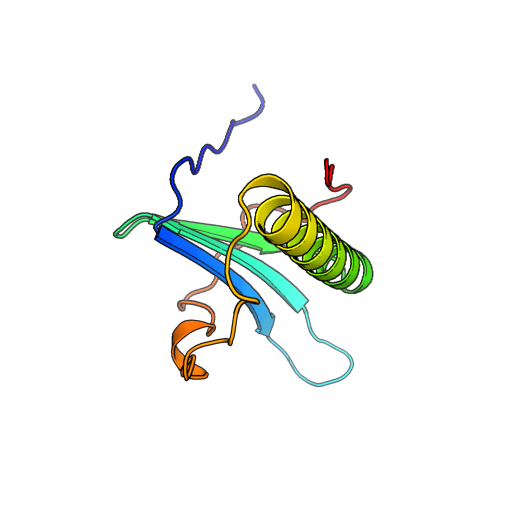 1
#